Protein AF-A0A837P3G0-F1 (afdb_monomer)

pLDDT: mean 90.53, std 7.95, range [53.31, 96.88]

Nearest PDB structures (foldseek):
  1bnd-assembly1_A  TM=3.070E-01  e=8.993E+00  Homo sapiens
  1b8m-assembly1_A  TM=1.729E-01  e=7.423E+00  Homo sapiens

Foldseek 3Di:
DVVVVCVPDDPVRVVVVVVVVVVVVVVVVVVVVVVVVVVVVVVVVVVVVVVVVVVVQVVVCVVCDPPQWDDDPWKIKGWADFQQLDLVQKDKDFAPPDFQQNLQVVCVVVPNVQDPDNRDGNSSVVSNCSNVVQWDADPVFFIAGPVRDTRPRMGMDGHGTDMDMDTDDD

Solvent-access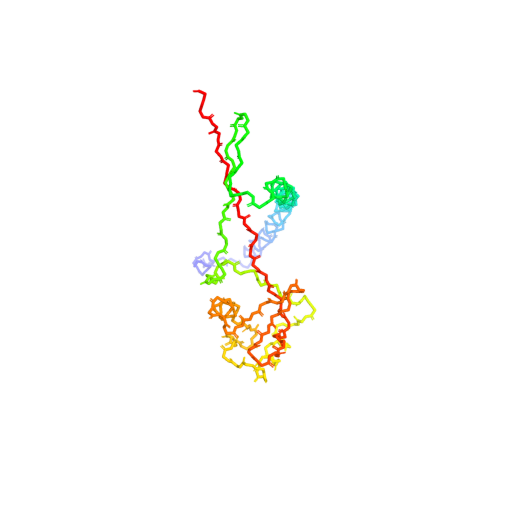ible surface area (backbone atoms only — not comparable to full-atom values): 9660 Å² total; per-residue (Å²): 115,72,75,70,78,52,69,86,64,50,72,67,59,51,50,54,50,51,52,48,53,52,52,50,54,52,51,51,56,58,61,48,49,59,59,50,53,52,52,52,50,50,54,51,51,50,52,55,50,51,54,52,51,55,51,54,54,47,52,52,48,62,73,46,58,92,46,56,63,50,75,57,95,58,35,38,38,33,52,44,83,69,59,66,71,36,36,88,41,49,46,74,46,68,47,86,85,56,49,50,54,60,50,34,59,51,30,64,75,72,48,52,87,44,52,69,45,91,55,33,65,31,64,69,55,55,28,44,31,41,20,71,61,59,23,48,59,46,97,90,23,48,25,26,41,87,84,71,48,68,50,81,65,40,33,31,45,73,52,77,62,53,73,47,76,42,75,56,83,132

Secondary structure (DSSP, 8-state):
-HHHHSTT--HHHHHHHHHHHHHHHHHHHHHHHHHHHHHHHHHHHHHHHHHHHHHHHHHHHHHHTT-SEEE-SSEEEEEPP--TTSGGGEEEEE-TTS-HHHHHHHHHHH-GGGEEETTEE-HHHHHHHHHHTSEEE-TTSEEEETTSPEEEEEEEEEPPPPEEEEEPP-

Organism: NCBI:txid1350466

Radius of gyration: 27.08 Å; Cα contacts (8 Å, |Δi|>4): 176; chains: 1; bounding box: 58×37×75 Å

Sequence (170 aa):
MIKEETAGMTLDEMEAKLEQATRDKKAFKKAMLKPQIEVDKYRKAIKTVDEQIDQLQELQRMAMGDQEQVDTEFFRFKMGTVNPNTSRNWNLERDKDATPKELTAVFERFDDTLIKTSRSVNETEIKNRLASGELYATPDGKIMDSNLKALPGYSGSLKKPKISVKAKED

Mean predicted aligned error: 8.98 Å

Structure (mmCIF, N/CA/C/O backbone):
data_AF-A0A837P3G0-F1
#
_entry.id   AF-A0A837P3G0-F1
#
loop_
_atom_site.group_PDB
_atom_site.id
_atom_site.type_symbol
_atom_site.label_atom_id
_atom_site.label_alt_id
_atom_site.label_comp_id
_atom_site.label_asym_id
_atom_site.label_entity_id
_atom_site.label_seq_id
_atom_site.pdbx_PDB_ins_code
_atom_site.Cartn_x
_atom_site.Cartn_y
_atom_site.Cartn_z
_atom_site.occupancy
_atom_site.B_iso_or_equiv
_atom_site.auth_seq_id
_atom_site.auth_comp_id
_atom_site.auth_asym_id
_atom_site.auth_atom_id
_atom_site.pdbx_PDB_model_num
ATOM 1 N N . MET A 1 1 ? -8.726 -9.312 41.288 1.00 53.31 1 MET A N 1
ATOM 2 C CA . MET A 1 1 ? -8.429 -7.916 41.670 1.00 53.31 1 MET A CA 1
ATOM 3 C C . MET A 1 1 ? -9.609 -7.204 42.324 1.00 53.31 1 MET A C 1
ATOM 5 O O . MET A 1 1 ? -9.477 -6.902 43.492 1.00 53.31 1 MET A O 1
ATOM 9 N N . ILE A 1 2 ? -10.775 -7.005 41.690 1.00 55.91 2 ILE A N 1
ATOM 10 C CA . ILE A 1 2 ? -11.868 -6.222 42.330 1.00 55.91 2 ILE A CA 1
ATOM 11 C C . ILE A 1 2 ? -12.437 -6.883 43.605 1.00 55.91 2 ILE A C 1
ATOM 13 O O . ILE A 1 2 ? -12.741 -6.190 44.563 1.00 55.91 2 ILE A O 1
ATOM 17 N N . LYS A 1 3 ? -12.558 -8.218 43.645 1.00 54.62 3 LYS A N 1
ATOM 18 C CA . LYS A 1 3 ? -13.184 -8.934 44.777 1.00 54.62 3 LYS A CA 1
ATOM 19 C C . LYS A 1 3 ? -12.384 -8.913 46.088 1.00 54.62 3 LYS A C 1
ATOM 21 O O . LYS A 1 3 ? -12.978 -9.144 47.132 1.00 54.62 3 LYS A O 1
ATOM 26 N N . GLU A 1 4 ? -11.076 -8.675 46.037 1.00 56.16 4 GLU A N 1
ATOM 27 C CA . GLU A 1 4 ? -10.218 -8.681 47.234 1.00 56.16 4 GLU A CA 1
ATOM 28 C C . GLU A 1 4 ? -10.088 -7.283 47.850 1.00 56.16 4 GLU A C 1
ATOM 30 O O . GLU A 1 4 ? -10.036 -7.162 49.066 1.00 56.16 4 GLU A O 1
ATOM 35 N N . GLU A 1 5 ? -10.126 -6.221 47.036 1.00 58.38 5 GLU A N 1
ATOM 36 C CA . GLU A 1 5 ? -10.058 -4.835 47.521 1.00 58.38 5 GLU A CA 1
ATOM 37 C C . GLU A 1 5 ? -11.387 -4.300 48.066 1.00 58.38 5 GLU A C 1
ATOM 39 O O . GLU A 1 5 ? -11.378 -3.273 48.741 1.00 58.38 5 GLU A O 1
ATOM 44 N N . THR A 1 6 ? -12.524 -4.945 47.772 1.00 58.94 6 THR A N 1
ATOM 45 C CA . THR A 1 6 ? -13.859 -4.484 48.198 1.00 58.94 6 THR A CA 1
ATOM 46 C C . THR A 1 6 ? -14.472 -5.258 49.358 1.00 58.94 6 THR A C 1
ATOM 48 O O . THR A 1 6 ? -15.557 -4.900 49.824 1.00 58.94 6 THR A O 1
ATOM 51 N N . ALA A 1 7 ? -13.784 -6.284 49.858 1.00 64.50 7 ALA A N 1
ATOM 52 C CA . ALA A 1 7 ? -14.234 -7.042 51.014 1.00 64.50 7 ALA A CA 1
ATOM 53 C C . ALA A 1 7 ? -14.221 -6.150 52.270 1.00 64.50 7 ALA A C 1
ATOM 55 O O . ALA A 1 7 ? -13.163 -5.747 52.743 1.00 64.50 7 ALA A O 1
ATOM 56 N N . GLY A 1 8 ? -15.406 -5.834 52.800 1.00 78.88 8 GLY A N 1
ATOM 57 C CA . GLY A 1 8 ? -15.573 -5.039 54.023 1.00 78.88 8 GLY A CA 1
ATOM 58 C C . GLY A 1 8 ? -15.822 -3.538 53.831 1.00 78.88 8 GLY A C 1
ATOM 59 O O . GLY A 1 8 ? -15.980 -2.852 54.833 1.00 78.88 8 GLY A O 1
ATOM 60 N N . MET A 1 9 ? -15.902 -3.025 52.595 1.00 83.81 9 MET A N 1
ATOM 61 C CA . MET A 1 9 ? -16.308 -1.628 52.361 1.00 83.81 9 MET A CA 1
ATOM 62 C C . MET A 1 9 ? -17.812 -1.423 52.571 1.00 83.81 9 MET A C 1
ATOM 64 O O . MET A 1 9 ? -18.633 -2.274 52.223 1.00 83.81 9 MET A O 1
ATOM 68 N N . THR A 1 10 ? -18.168 -0.258 53.096 1.00 90.50 10 THR A N 1
ATOM 69 C CA . THR A 1 10 ? -19.546 0.237 53.177 1.00 90.50 10 THR A CA 1
ATOM 70 C C . THR A 1 10 ? -20.023 0.774 51.825 1.00 90.50 10 THR A C 1
ATOM 72 O O . THR A 1 10 ? -19.222 1.081 50.940 1.00 90.50 10 THR A O 1
ATOM 75 N N . LEU A 1 11 ? -21.343 0.907 51.653 1.00 87.69 11 LEU A N 1
ATOM 76 C CA . LEU A 1 11 ? -21.926 1.475 50.431 1.00 87.69 11 LEU A CA 1
ATOM 77 C C . LEU A 1 11 ? -21.441 2.911 50.174 1.00 87.69 11 LEU A C 1
ATOM 79 O O . LEU A 1 11 ? -21.132 3.245 49.034 1.00 87.69 11 LEU A O 1
ATOM 83 N N . ASP A 1 12 ? -21.288 3.719 51.224 1.00 90.19 12 ASP A N 1
ATOM 84 C CA . ASP A 1 12 ? -20.810 5.101 51.108 1.00 90.19 12 ASP A CA 1
ATOM 85 C C . ASP A 1 12 ? -19.346 5.167 50.639 1.00 90.19 12 ASP A C 1
ATOM 87 O O . ASP A 1 12 ? -18.990 5.990 49.794 1.00 90.19 12 ASP A O 1
ATOM 91 N N . GLU A 1 13 ? -18.486 4.263 51.122 1.00 90.31 13 GLU A N 1
ATOM 92 C CA . GLU A 1 13 ? -17.092 4.163 50.664 1.00 90.31 13 GLU A CA 1
ATOM 93 C C . GLU A 1 13 ? -16.995 3.697 49.207 1.00 90.31 13 GLU A C 1
ATOM 95 O O . GLU A 1 13 ? -16.127 4.159 48.457 1.00 90.31 13 GLU A O 1
ATOM 100 N N . MET A 1 14 ? -17.893 2.799 48.785 1.00 89.69 14 MET A N 1
ATOM 101 C CA . MET A 1 14 ? -17.984 2.379 47.387 1.00 89.69 14 MET A CA 1
ATOM 102 C C . MET A 1 14 ? -18.427 3.536 46.485 1.00 89.69 14 MET A C 1
ATOM 104 O O . MET A 1 14 ? -17.818 3.737 45.432 1.00 89.69 14 MET A O 1
ATOM 108 N N . GLU A 1 15 ? -19.422 4.322 46.902 1.00 90.81 15 GLU A N 1
ATOM 109 C CA . GLU A 1 15 ? -19.907 5.479 46.141 1.00 90.81 15 GLU A CA 1
ATOM 110 C C . GLU A 1 15 ? -18.834 6.573 46.039 1.00 90.81 15 GLU A C 1
ATOM 112 O O . GLU A 1 15 ? -18.564 7.084 44.952 1.00 90.81 15 GLU A O 1
ATOM 117 N N . ALA A 1 16 ? -18.113 6.861 47.128 1.00 93.19 16 ALA A N 1
ATOM 118 C CA . ALA A 1 16 ? -17.006 7.817 47.112 1.00 93.19 16 ALA A CA 1
ATOM 119 C C . ALA A 1 16 ? -15.881 7.393 46.147 1.00 93.19 16 ALA A C 1
ATOM 121 O O . ALA A 1 16 ? -15.356 8.213 45.384 1.00 93.19 16 ALA A O 1
ATOM 122 N N . LYS A 1 17 ? -15.527 6.098 46.128 1.00 92.19 17 LYS A N 1
ATOM 123 C CA . LYS A 1 17 ? -14.558 5.555 45.161 1.00 92.19 17 LYS A CA 1
ATOM 124 C C . LYS A 1 17 ? -15.080 5.620 43.726 1.00 92.19 17 LYS A C 1
ATOM 126 O O . LYS A 1 17 ? -14.300 5.924 42.821 1.00 92.19 17 LYS A O 1
ATOM 131 N N . LEU A 1 18 ? -16.369 5.363 43.503 1.00 92.12 18 LEU A N 1
ATOM 132 C CA . LEU A 1 18 ? -16.995 5.454 42.184 1.00 92.12 18 LEU A CA 1
ATOM 133 C C . LEU A 1 18 ? -16.987 6.894 41.655 1.00 92.12 18 LEU A C 1
ATOM 135 O O . LEU A 1 18 ? -16.627 7.118 40.492 1.00 92.12 18 LEU A O 1
ATOM 139 N N . GLU A 1 19 ? -17.324 7.873 42.496 1.00 95.12 19 GLU A N 1
ATOM 140 C CA . GLU A 1 19 ? -17.244 9.290 42.145 1.00 95.12 19 GLU A CA 1
ATOM 141 C C . GLU A 1 19 ? -15.817 9.694 41.776 1.00 95.12 19 GLU A C 1
ATOM 143 O O . GLU A 1 19 ? -15.600 10.316 40.730 1.00 95.12 19 GLU A O 1
ATOM 148 N N . GLN A 1 20 ? -14.835 9.315 42.599 1.00 94.56 20 GLN A N 1
ATOM 149 C CA . GLN A 1 20 ? -13.435 9.647 42.356 1.00 94.56 20 GLN A CA 1
ATOM 150 C C . GLN A 1 20 ? -12.935 9.016 41.050 1.00 94.56 20 GLN A C 1
ATOM 152 O O . GLN A 1 20 ? -12.429 9.725 40.180 1.00 94.56 20 GLN A O 1
ATOM 157 N N . ALA A 1 21 ? -13.190 7.721 40.839 1.00 94.19 21 ALA A N 1
ATOM 158 C CA . ALA A 1 21 ? -12.835 7.034 39.599 1.00 94.19 21 ALA A CA 1
ATOM 159 C C . ALA A 1 21 ? -13.512 7.667 38.368 1.00 94.19 21 ALA A C 1
ATOM 161 O O . ALA A 1 21 ? -12.916 7.757 37.290 1.00 94.19 21 ALA A O 1
ATOM 162 N N . THR A 1 22 ? -14.748 8.153 38.513 1.00 95.12 22 THR A N 1
ATOM 163 C CA . THR A 1 22 ? -15.474 8.851 37.442 1.00 95.12 22 THR A CA 1
ATOM 164 C C . THR A 1 22 ? -14.850 10.212 37.125 1.00 95.12 22 THR A C 1
ATOM 166 O O . THR A 1 22 ? -14.695 10.560 35.946 1.00 95.12 22 THR A O 1
ATOM 169 N N . ARG A 1 23 ? -14.442 10.974 38.148 1.00 95.94 23 ARG A N 1
ATOM 170 C CA . ARG A 1 23 ? -13.725 12.250 37.986 1.00 95.94 23 ARG A CA 1
ATOM 171 C C . ARG A 1 23 ? -12.369 12.036 37.320 1.00 95.94 23 ARG A C 1
ATOM 173 O O . ARG A 1 23 ? -12.079 12.709 36.328 1.00 95.94 23 ARG A O 1
ATOM 180 N N . ASP A 1 24 ? -11.605 11.049 37.775 1.00 95.62 24 ASP A N 1
ATOM 181 C CA . ASP A 1 24 ? -10.290 10.712 37.223 1.00 95.62 24 ASP A CA 1
ATOM 182 C C . ASP A 1 24 ? -10.400 10.268 35.764 1.00 95.62 24 ASP A C 1
ATOM 184 O O . AS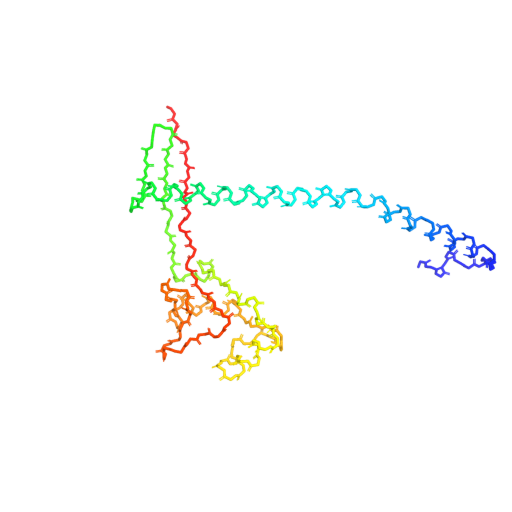P A 1 24 ? -9.700 10.787 34.893 1.00 95.62 24 ASP A O 1
ATOM 188 N N . LYS A 1 25 ? -11.378 9.414 35.434 1.00 96.12 25 LYS A N 1
ATOM 189 C CA . LYS A 1 25 ? -11.678 9.029 34.045 1.00 96.12 25 LYS A CA 1
ATOM 190 C C . LYS A 1 25 ? -11.947 10.244 33.153 1.00 96.12 25 LYS A C 1
ATOM 192 O O . LYS A 1 25 ? -11.493 10.279 32.005 1.00 96.12 25 LYS A O 1
ATOM 197 N N . LYS A 1 26 ? -12.686 11.245 33.642 1.00 95.62 26 LYS A N 1
ATOM 198 C CA . LYS A 1 26 ? -12.964 12.483 32.893 1.00 95.62 26 LYS A CA 1
ATOM 199 C C . LYS A 1 26 ? -11.701 13.332 32.723 1.00 95.62 26 LYS A C 1
ATOM 201 O O . LYS A 1 26 ? -11.473 13.857 31.630 1.00 95.62 26 LYS A O 1
ATOM 206 N N . ALA A 1 27 ? -10.877 13.437 33.764 1.00 95.69 27 ALA A N 1
ATOM 207 C CA . ALA A 1 27 ? -9.605 14.150 33.723 1.00 95.69 27 ALA A CA 1
ATOM 208 C C . ALA A 1 27 ? -8.634 13.510 32.718 1.00 95.69 27 ALA A C 1
ATOM 210 O O . ALA A 1 27 ? -8.119 14.213 31.847 1.00 95.69 27 ALA A O 1
ATOM 211 N N . PHE A 1 28 ? -8.475 12.183 32.746 1.00 94.56 28 PHE A N 1
ATOM 212 C CA . PHE A 1 28 ? -7.632 11.453 31.797 1.00 94.56 28 PHE A CA 1
ATOM 213 C C . PHE A 1 28 ? -8.111 11.611 30.353 1.00 94.56 28 PHE A C 1
ATOM 215 O O . PHE A 1 28 ? -7.307 11.935 29.481 1.00 94.56 28 PHE A O 1
ATOM 222 N N . LYS A 1 29 ? -9.421 11.495 30.089 1.00 93.44 29 LYS A N 1
ATOM 223 C CA . LYS A 1 29 ? -9.972 11.755 28.745 1.00 93.44 29 LYS A CA 1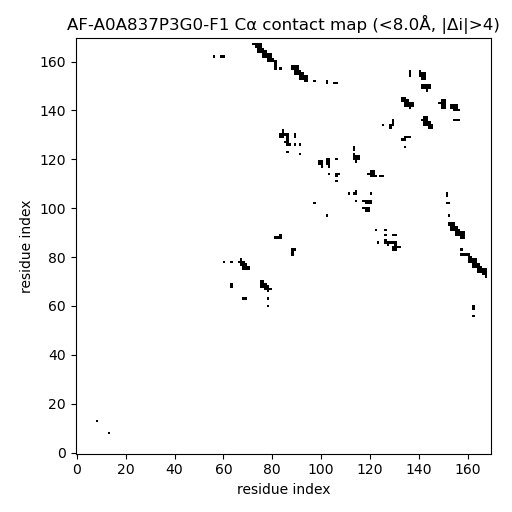
ATOM 224 C C . LYS A 1 29 ? -9.618 13.151 28.236 1.00 93.44 29 LYS A C 1
ATOM 226 O O . LYS A 1 29 ? -9.233 13.298 27.081 1.00 93.44 29 LYS A O 1
ATOM 231 N N . LYS A 1 30 ? -9.726 14.175 29.089 1.00 94.00 30 LYS A N 1
ATOM 232 C CA . LYS A 1 30 ? -9.375 15.553 28.720 1.00 94.00 30 LYS A CA 1
ATOM 233 C C . LYS A 1 30 ? -7.871 15.711 28.491 1.00 94.00 30 LYS A C 1
ATOM 235 O O . LYS A 1 30 ? -7.476 16.386 27.544 1.00 94.00 30 LYS A O 1
ATOM 240 N N . ALA A 1 31 ? -7.047 15.080 29.326 1.00 93.62 31 ALA A N 1
ATOM 241 C CA . ALA A 1 31 ? -5.596 15.099 29.188 1.00 93.62 31 ALA A CA 1
ATOM 242 C C . ALA A 1 31 ? -5.136 14.452 27.873 1.00 93.62 31 ALA A C 1
ATOM 244 O O . ALA A 1 31 ? -4.228 14.979 27.239 1.00 93.62 31 ALA A O 1
ATOM 245 N N . MET A 1 32 ? -5.803 13.385 27.416 1.00 94.00 32 MET A N 1
ATOM 246 C CA . MET A 1 32 ? -5.490 12.699 26.153 1.00 94.00 32 MET A CA 1
ATOM 247 C C . MET A 1 32 ? -5.807 13.514 24.891 1.00 94.00 32 MET A C 1
ATOM 249 O O . MET A 1 32 ? -5.205 13.260 23.850 1.00 94.00 32 MET A O 1
ATOM 253 N N . LEU A 1 33 ? -6.703 14.506 24.957 1.00 92.62 33 LEU A N 1
ATOM 254 C CA . LEU A 1 33 ? -7.086 15.291 23.775 1.00 92.62 33 LEU A CA 1
ATOM 255 C C . LEU A 1 33 ? -5.903 16.052 23.167 1.00 92.62 33 LEU A C 1
ATOM 257 O O . LEU A 1 33 ? -5.746 16.062 21.951 1.00 92.62 33 LEU A O 1
ATOM 261 N N . LYS A 1 34 ? -5.056 16.675 23.998 1.00 90.06 34 LYS A N 1
ATOM 262 C CA . LYS A 1 34 ? -3.903 17.449 23.508 1.00 90.06 34 LYS A CA 1
ATOM 263 C C . LYS A 1 34 ? -2.863 16.560 22.800 1.00 90.06 34 LYS A C 1
ATOM 265 O O . LYS A 1 34 ? -2.549 16.861 21.651 1.00 90.06 34 LYS A O 1
ATOM 270 N N . PRO A 1 35 ? -2.374 15.456 23.403 1.00 93.19 35 PRO A N 1
ATOM 271 C CA . PRO A 1 35 ? -1.509 14.502 22.711 1.00 93.19 35 PRO A CA 1
ATOM 272 C C . PRO A 1 35 ? -2.129 13.941 21.431 1.00 93.19 35 PRO A C 1
ATOM 274 O O . PRO A 1 35 ? -1.427 13.805 20.437 1.00 93.19 35 PRO A O 1
ATOM 277 N N . GLN A 1 36 ? -3.435 13.652 21.424 1.00 93.94 36 GLN A N 1
ATOM 278 C CA . GLN A 1 36 ? -4.112 13.131 20.236 1.00 93.94 36 GLN A CA 1
ATOM 279 C C . GLN A 1 36 ? -4.058 14.126 19.068 1.00 93.94 36 GLN A C 1
ATOM 281 O O . GLN A 1 36 ? -3.715 13.742 17.953 1.00 93.94 36 GLN A O 1
ATOM 286 N N . ILE A 1 37 ? -4.319 15.409 19.336 1.00 94.38 37 ILE A N 1
ATOM 287 C CA . ILE A 1 37 ? -4.222 16.477 18.331 1.00 94.38 37 ILE A CA 1
ATOM 288 C C . ILE A 1 37 ? -2.792 16.598 17.789 1.00 94.38 37 ILE A C 1
ATOM 290 O O . ILE A 1 37 ? -2.610 16.723 16.578 1.00 94.38 37 ILE A O 1
ATOM 294 N N . GLU A 1 38 ? -1.776 16.528 18.653 1.00 94.56 38 GLU A N 1
ATOM 295 C CA . GLU A 1 38 ? -0.372 16.575 18.221 1.00 94.56 38 GLU A CA 1
ATOM 296 C C . GLU A 1 38 ? 0.005 15.359 17.365 1.00 94.56 38 GLU A C 1
ATOM 298 O O . GLU A 1 38 ? 0.608 15.513 16.304 1.00 94.56 38 GLU A O 1
ATOM 303 N N . VAL A 1 39 ? -0.414 14.152 17.755 1.00 95.31 39 VAL A N 1
ATOM 304 C CA . VAL A 1 39 ? -0.221 12.941 16.941 1.00 95.31 39 VAL A CA 1
ATOM 305 C C . VAL A 1 39 ? -0.867 13.106 15.567 1.00 95.31 39 VAL A C 1
ATOM 307 O O . VAL A 1 39 ? -0.246 12.795 14.550 1.00 95.31 39 VAL A O 1
ATOM 310 N N . ASP A 1 40 ? -2.088 13.634 15.508 1.00 95.31 40 ASP A N 1
ATOM 311 C CA . ASP A 1 40 ? -2.793 13.838 14.245 1.00 95.31 40 ASP A CA 1
ATOM 312 C C . ASP A 1 40 ? -2.144 14.931 13.380 1.00 95.31 40 ASP A C 1
ATOM 314 O O . ASP A 1 40 ? -2.131 14.821 12.151 1.00 95.31 40 ASP A O 1
ATOM 318 N N . LYS A 1 41 ? -1.524 15.946 13.992 1.00 96.69 41 LYS A N 1
ATOM 319 C CA . LYS A 1 41 ? -0.697 16.938 13.292 1.00 96.69 41 LYS A CA 1
ATOM 320 C C . LYS A 1 41 ? 0.542 16.295 12.662 1.00 96.69 41 LYS A C 1
ATOM 322 O O . LYS A 1 41 ? 0.785 16.512 11.475 1.00 96.69 41 LYS A O 1
ATOM 327 N N . TYR A 1 42 ? 1.290 15.476 13.403 1.00 96.56 42 TYR A N 1
ATOM 328 C CA . TYR A 1 42 ? 2.460 14.778 12.855 1.00 96.56 42 TYR A CA 1
ATOM 329 C C . TYR A 1 42 ? 2.081 13.785 11.758 1.00 96.56 42 TYR A C 1
ATOM 331 O O . TYR A 1 42 ? 2.760 13.725 10.740 1.00 96.56 42 TYR A O 1
ATOM 339 N N . ARG A 1 43 ? 0.959 13.069 11.900 1.00 95.12 43 ARG A N 1
ATOM 340 C CA . ARG A 1 43 ? 0.436 12.187 10.842 1.00 95.12 43 ARG A CA 1
ATOM 341 C C . ARG A 1 43 ? 0.175 12.940 9.540 1.00 95.12 43 ARG A C 1
ATOM 343 O O . ARG A 1 43 ? 0.519 12.443 8.472 1.00 95.12 43 ARG A O 1
ATOM 350 N N . LYS A 1 44 ? -0.408 14.141 9.620 1.00 95.75 44 LYS A N 1
ATOM 351 C CA . LYS A 1 44 ? -0.616 14.998 8.442 1.00 95.75 44 LYS A CA 1
ATOM 352 C C . LYS A 1 44 ? 0.708 15.455 7.834 1.00 95.75 44 LYS A C 1
ATOM 354 O O . LYS A 1 44 ? 0.857 15.372 6.623 1.00 95.75 44 LYS A O 1
ATOM 359 N N . ALA A 1 45 ? 1.659 15.890 8.661 1.00 95.75 45 ALA A N 1
ATOM 360 C CA . ALA A 1 45 ? 2.974 16.316 8.189 1.00 95.75 45 ALA A CA 1
ATOM 361 C C . ALA A 1 45 ? 3.742 15.176 7.499 1.00 95.75 45 ALA A C 1
ATOM 363 O O . ALA A 1 45 ? 4.281 15.390 6.420 1.00 95.75 45 ALA A O 1
ATOM 364 N N . ILE A 1 46 ? 3.728 13.966 8.074 1.00 94.94 46 ILE A N 1
ATOM 365 C CA . ILE A 1 46 ? 4.309 12.761 7.461 1.00 94.94 46 ILE A CA 1
ATOM 366 C C . ILE A 1 46 ? 3.691 12.530 6.086 1.00 94.94 46 ILE A C 1
ATOM 368 O O . ILE A 1 46 ? 4.423 12.442 5.112 1.00 94.94 46 ILE A O 1
ATOM 372 N N . LYS A 1 47 ? 2.356 12.543 5.987 1.00 94.06 47 LYS A N 1
ATOM 373 C CA . LYS A 1 47 ? 1.672 12.358 4.704 1.00 94.06 47 LYS A CA 1
ATOM 374 C C . LYS A 1 47 ? 2.105 13.391 3.655 1.00 94.06 47 LYS A C 1
ATOM 376 O O . LYS A 1 47 ? 2.345 13.029 2.511 1.00 94.06 47 LYS A O 1
ATOM 381 N N . THR A 1 48 ? 2.223 14.665 4.033 1.00 95.62 48 THR A N 1
ATOM 382 C CA . THR A 1 48 ? 2.699 15.713 3.116 1.00 95.62 48 THR A CA 1
ATOM 383 C C . THR A 1 48 ? 4.140 15.471 2.666 1.00 95.62 48 THR A C 1
ATOM 385 O O . THR A 1 48 ? 4.451 15.670 1.496 1.00 95.62 48 THR A O 1
ATOM 388 N N . VAL A 1 49 ? 5.021 15.035 3.569 1.00 96.31 49 VAL A N 1
ATOM 389 C CA . VAL A 1 49 ? 6.413 14.712 3.226 1.00 96.31 49 VAL A CA 1
ATOM 390 C C . VAL A 1 49 ? 6.489 13.468 2.338 1.00 96.31 49 VAL A C 1
ATOM 392 O O . VAL A 1 49 ? 7.248 13.473 1.375 1.00 96.31 49 VAL A O 1
ATOM 395 N N . ASP A 1 50 ? 5.678 12.443 2.597 1.00 93.56 50 ASP A N 1
ATOM 396 C CA . ASP A 1 50 ? 5.591 11.245 1.755 1.00 93.56 50 ASP A CA 1
ATOM 397 C C . ASP A 1 50 ? 5.168 11.611 0.321 1.00 93.56 50 ASP A C 1
ATOM 399 O O . ASP A 1 50 ? 5.820 11.206 -0.639 1.00 93.56 50 ASP A O 1
ATOM 403 N N . GLU A 1 51 ? 4.147 12.464 0.168 1.00 93.25 51 GLU A N 1
ATOM 404 C CA . GLU A 1 51 ? 3.703 12.971 -1.140 1.00 93.25 51 GLU A CA 1
ATOM 405 C C . GLU A 1 51 ? 4.823 13.742 -1.868 1.00 93.25 51 GLU A C 1
ATOM 407 O O . GLU A 1 51 ? 5.005 13.583 -3.078 1.00 93.25 51 GLU A O 1
ATOM 412 N N . GLN A 1 52 ? 5.614 14.544 -1.147 1.00 95.19 52 GLN A N 1
ATOM 413 C CA . GLN A 1 52 ? 6.770 15.248 -1.716 1.00 95.19 52 GLN A CA 1
ATOM 414 C C . GLN A 1 52 ? 7.886 14.287 -2.145 1.00 95.19 52 GLN A C 1
ATOM 416 O O . GLN A 1 52 ? 8.470 14.462 -3.216 1.00 95.19 52 GLN A O 1
ATOM 421 N N . ILE A 1 53 ? 8.183 13.265 -1.337 1.00 92.31 53 ILE A N 1
ATOM 422 C CA . ILE A 1 53 ? 9.172 12.233 -1.670 1.00 92.31 53 ILE A CA 1
ATOM 423 C C . ILE A 1 53 ? 8.755 11.502 -2.948 1.00 92.31 53 ILE A C 1
ATOM 425 O O . ILE A 1 53 ? 9.577 11.347 -3.854 1.00 92.31 53 ILE A O 1
ATOM 429 N N . ASP A 1 54 ? 7.489 11.103 -3.054 1.00 90.00 54 ASP A N 1
ATOM 430 C CA . ASP A 1 54 ? 6.965 10.399 -4.225 1.00 90.00 54 ASP A CA 1
ATOM 431 C C . ASP A 1 54 ? 7.065 11.255 -5.498 1.00 90.00 54 ASP A C 1
ATOM 433 O O . ASP A 1 54 ? 7.487 10.756 -6.549 1.00 90.00 54 ASP A O 1
ATOM 437 N N . GLN A 1 55 ? 6.749 12.552 -5.404 1.00 93.00 55 GLN A N 1
ATOM 438 C CA . GLN A 1 55 ? 6.899 13.507 -6.508 1.00 93.00 55 GLN A CA 1
ATOM 439 C C . GLN A 1 55 ? 8.360 13.659 -6.946 1.00 93.00 55 GLN A C 1
ATOM 441 O O . GLN A 1 55 ? 8.658 13.590 -8.140 1.00 93.00 55 GLN A O 1
ATOM 446 N N . LEU A 1 56 ? 9.288 13.829 -6.001 1.00 93.38 56 LEU A N 1
ATOM 447 C CA . LEU A 1 56 ? 10.712 13.974 -6.311 1.00 93.38 56 LEU A CA 1
ATOM 448 C C . LEU A 1 56 ? 11.294 12.701 -6.932 1.00 93.38 56 LEU A C 1
ATOM 450 O O . LEU A 1 56 ? 12.048 12.782 -7.899 1.00 93.38 56 LEU A O 1
ATOM 454 N N . GLN A 1 57 ? 10.917 11.523 -6.432 1.00 90.75 57 GLN A N 1
ATOM 455 C CA . GLN A 1 57 ? 11.329 10.253 -7.029 1.00 90.75 57 GLN A CA 1
ATOM 456 C C . GLN A 1 57 ? 10.772 10.072 -8.443 1.00 90.75 57 GLN A C 1
ATOM 458 O O . GLN A 1 57 ? 11.431 9.472 -9.290 1.00 90.75 57 GLN A O 1
ATOM 463 N N . GLU A 1 58 ? 9.570 10.581 -8.720 1.00 91.00 58 GLU A N 1
ATOM 464 C CA . GLU A 1 58 ? 9.026 10.568 -10.075 1.00 91.00 58 GLU A CA 1
ATOM 465 C C . GLU A 1 58 ? 9.828 11.467 -11.015 1.00 91.00 58 GLU A C 1
ATOM 467 O O . GLU A 1 58 ? 10.181 11.035 -12.110 1.00 91.00 58 GLU A O 1
ATOM 472 N N . LEU A 1 59 ? 10.178 12.678 -10.579 1.00 93.12 59 LEU A N 1
ATOM 473 C CA . LEU A 1 59 ? 11.033 13.574 -11.358 1.00 93.12 59 LEU A CA 1
ATOM 474 C C . LEU A 1 59 ? 12.414 12.959 -11.612 1.00 93.12 59 LEU A C 1
ATOM 476 O O . LEU A 1 59 ? 12.919 13.047 -12.727 1.00 93.12 59 LEU A O 1
ATOM 480 N N . GLN A 1 60 ? 12.998 12.280 -10.620 1.00 92.38 60 GLN A N 1
ATOM 481 C CA . GLN A 1 60 ? 14.244 11.532 -10.802 1.00 92.38 60 GLN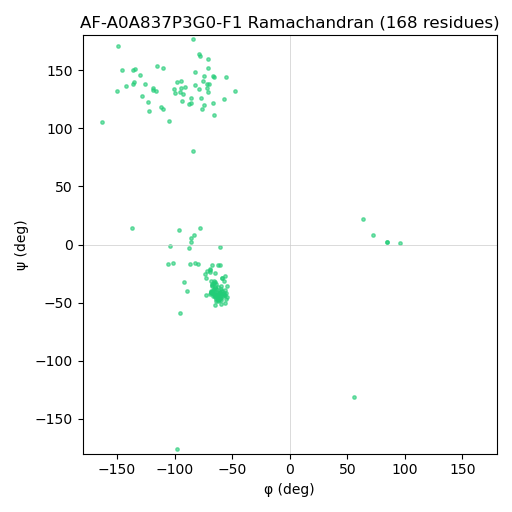 A CA 1
ATOM 482 C C . GLN A 1 60 ? 14.089 10.425 -11.855 1.00 92.38 60 GLN A C 1
ATOM 48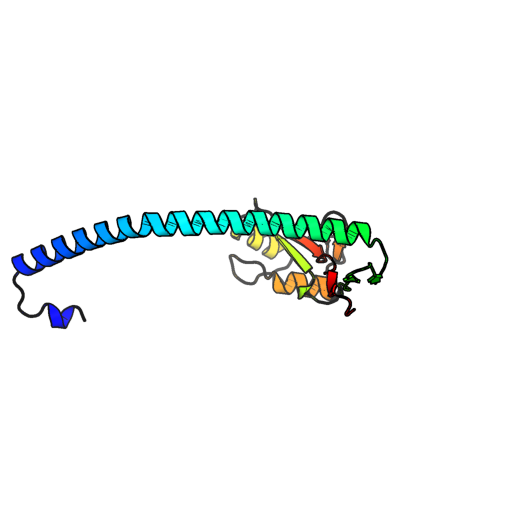4 O O . GLN A 1 60 ? 14.950 10.298 -12.721 1.00 92.38 60 GLN A O 1
ATOM 489 N N . ARG A 1 61 ? 12.987 9.658 -11.834 1.00 91.62 61 ARG A N 1
ATOM 490 C CA . ARG A 1 61 ? 12.710 8.632 -12.858 1.00 91.62 61 ARG A CA 1
ATOM 491 C C . ARG A 1 61 ? 12.591 9.243 -14.249 1.00 91.62 61 ARG A C 1
ATOM 493 O O . ARG A 1 61 ? 13.233 8.756 -15.171 1.00 91.62 61 ARG A O 1
ATOM 500 N N . MET A 1 62 ? 11.819 10.321 -14.385 1.00 90.81 62 MET A N 1
ATOM 501 C CA . MET A 1 62 ? 11.665 11.026 -15.659 1.00 90.81 62 MET A CA 1
ATOM 502 C C . MET A 1 62 ? 13.002 11.565 -16.180 1.00 90.81 62 MET A C 1
ATOM 504 O O . MET A 1 62 ? 13.280 11.443 -17.368 1.00 90.81 62 MET A O 1
ATOM 508 N N . ALA A 1 63 ? 13.843 12.120 -15.302 1.00 92.00 63 ALA A N 1
ATOM 509 C CA . ALA A 1 63 ? 15.155 12.645 -15.671 1.00 92.00 63 ALA A CA 1
ATOM 510 C C . ALA A 1 63 ? 16.143 11.547 -16.099 1.00 92.00 63 ALA A C 1
ATOM 512 O O . ALA A 1 63 ? 16.961 11.782 -16.984 1.00 92.00 63 ALA A O 1
ATOM 513 N N . MET A 1 64 ? 16.071 10.356 -15.492 1.00 92.69 64 MET A N 1
ATOM 514 C CA . MET A 1 64 ? 16.878 9.200 -15.903 1.00 92.69 64 MET A CA 1
ATOM 515 C C . MET A 1 64 ? 16.397 8.577 -17.225 1.00 92.69 64 MET A C 1
ATOM 517 O O . MET A 1 64 ? 17.191 7.951 -17.925 1.00 92.69 64 MET A O 1
ATOM 521 N N . GLY A 1 65 ? 15.116 8.734 -17.579 1.00 89.19 65 GLY A N 1
ATOM 522 C CA . GLY A 1 65 ? 14.525 8.105 -18.761 1.00 89.19 65 GLY A CA 1
ATOM 523 C C . GLY A 1 65 ? 14.706 6.583 -18.739 1.00 89.19 65 GLY A C 1
ATOM 524 O O . GLY A 1 65 ? 14.474 5.938 -17.717 1.00 89.19 65 GLY A O 1
ATOM 525 N N . ASP A 1 66 ? 15.177 6.025 -19.855 1.00 87.12 66 ASP A N 1
ATOM 526 C CA . ASP A 1 66 ? 15.433 4.585 -20.005 1.00 87.12 66 ASP A CA 1
ATOM 527 C C . ASP A 1 66 ? 16.829 4.152 -19.507 1.00 87.12 66 ASP A C 1
ATOM 529 O O . ASP A 1 66 ? 17.232 3.000 -19.681 1.00 87.12 66 ASP A O 1
ATOM 533 N N . GLN A 1 67 ? 17.608 5.059 -18.906 1.00 89.81 67 GLN A N 1
ATOM 534 C CA . GLN A 1 67 ? 18.967 4.751 -18.459 1.00 89.81 67 GLN A CA 1
ATOM 535 C C . GLN A 1 67 ? 18.953 3.932 -17.160 1.00 89.81 67 GLN A C 1
ATOM 537 O O . GLN A 1 67 ? 18.400 4.351 -16.142 1.00 89.81 67 GLN A O 1
ATOM 542 N N . GLU A 1 68 ? 19.637 2.780 -17.153 1.00 89.88 68 GLU A N 1
ATOM 543 C CA . GLU A 1 68 ? 19.790 1.967 -15.933 1.00 89.88 68 GLU A CA 1
ATOM 544 C C . GLU A 1 68 ? 20.606 2.709 -14.861 1.00 89.88 68 GLU A C 1
ATOM 546 O O . GLU A 1 68 ? 20.368 2.550 -13.662 1.00 89.88 68 GLU A O 1
ATOM 551 N N . GLN A 1 69 ? 21.562 3.543 -15.276 1.00 94.06 69 GLN A N 1
ATOM 552 C CA . GLN A 1 69 ? 22.433 4.292 -14.379 1.00 94.06 69 GLN A CA 1
ATOM 553 C C . GLN A 1 69 ? 22.708 5.696 -14.916 1.00 94.06 69 GLN A C 1
ATOM 555 O O . GLN A 1 69 ? 23.030 5.863 -16.090 1.00 94.06 69 GLN A O 1
ATOM 560 N N . VAL A 1 70 ? 22.642 6.684 -14.022 1.00 94.00 70 VAL A N 1
ATOM 561 C CA . VAL A 1 70 ? 23.023 8.077 -14.281 1.00 94.00 70 VAL A CA 1
ATOM 562 C C . VAL A 1 70 ? 23.996 8.523 -13.203 1.00 94.00 70 VAL A C 1
ATOM 564 O O . VAL A 1 70 ? 23.737 8.383 -12.011 1.00 94.00 70 VAL A O 1
ATOM 567 N N . ASP A 1 71 ? 25.128 9.061 -13.627 1.00 93.62 71 ASP A N 1
ATOM 568 C CA . ASP A 1 71 ? 26.198 9.529 -12.760 1.00 93.62 71 ASP A CA 1
ATOM 569 C C . ASP A 1 71 ? 26.275 11.062 -12.867 1.00 93.62 71 ASP A C 1
ATOM 571 O O . ASP A 1 71 ? 26.537 11.595 -13.940 1.00 93.62 71 ASP A O 1
ATOM 575 N N . THR A 1 72 ? 26.049 11.775 -11.763 1.00 92.19 72 THR A N 1
ATOM 576 C CA . THR A 1 72 ? 26.243 13.233 -11.658 1.00 92.19 72 THR A CA 1
ATOM 577 C C . THR A 1 72 ? 27.597 13.548 -11.029 1.00 92.19 72 THR A C 1
ATOM 579 O O . THR A 1 72 ? 28.376 12.639 -10.751 1.00 92.19 72 THR A O 1
ATOM 582 N N . GLU A 1 73 ? 27.904 14.821 -10.792 1.00 92.81 73 GLU A N 1
ATOM 583 C CA . GLU A 1 73 ? 29.121 15.225 -10.078 1.00 92.81 73 GLU A CA 1
ATOM 584 C C . GLU A 1 73 ? 29.231 14.547 -8.701 1.00 92.81 73 GLU A C 1
ATOM 586 O O . GLU A 1 73 ? 30.244 13.924 -8.404 1.00 92.81 73 GLU A O 1
ATOM 591 N N . PHE A 1 74 ? 28.146 14.547 -7.922 1.00 93.88 74 PHE A N 1
ATOM 592 C CA . PHE A 1 74 ? 28.159 14.089 -6.526 1.00 93.88 74 PHE A CA 1
ATOM 593 C C . PHE A 1 74 ? 27.497 12.727 -6.295 1.00 93.88 74 PHE A C 1
ATOM 595 O O . PHE A 1 74 ? 27.688 12.117 -5.244 1.00 93.88 74 PHE A O 1
ATOM 602 N N . PHE A 1 75 ? 26.687 12.236 -7.237 1.00 95.44 75 PHE A N 1
ATOM 603 C CA . PHE A 1 75 ? 25.835 11.071 -7.000 1.00 95.44 75 PHE A CA 1
ATOM 604 C C . PHE A 1 75 ? 25.849 10.072 -8.152 1.00 95.44 75 PHE A C 1
ATOM 606 O O . PHE A 1 75 ? 25.963 10.422 -9.323 1.00 95.44 75 PHE A O 1
ATOM 613 N N . ARG A 1 76 ? 25.657 8.804 -7.796 1.00 94.12 76 ARG A N 1
ATOM 614 C CA . ARG A 1 76 ? 25.332 7.702 -8.695 1.00 94.12 76 ARG A CA 1
ATOM 615 C C . ARG A 1 76 ? 23.897 7.267 -8.456 1.00 94.12 76 ARG A C 1
ATOM 617 O O . ARG A 1 76 ? 23.573 6.761 -7.378 1.00 94.12 76 ARG A O 1
ATOM 624 N N . PHE A 1 77 ? 23.063 7.422 -9.471 1.00 95.00 77 PHE A N 1
ATOM 625 C CA . PHE A 1 77 ? 21.682 6.964 -9.499 1.00 95.00 77 PHE A CA 1
ATOM 626 C C . PHE A 1 77 ? 21.609 5.647 -10.261 1.00 95.00 77 PHE A C 1
ATOM 628 O O . PHE A 1 77 ? 22.113 5.551 -11.377 1.00 95.00 77 PHE A O 1
ATOM 635 N N . LYS A 1 78 ? 20.964 4.638 -9.677 1.00 94.50 78 LYS A N 1
ATOM 636 C CA . LYS A 1 78 ? 20.687 3.361 -10.334 1.00 94.50 78 LYS A CA 1
ATOM 637 C C . LYS A 1 78 ? 19.190 3.075 -10.325 1.00 94.50 78 LYS A C 1
ATOM 639 O O . LYS A 1 78 ? 18.586 3.001 -9.251 1.00 94.50 78 LYS A O 1
ATOM 644 N N . MET A 1 79 ? 18.615 2.891 -11.509 1.00 93.19 79 MET A N 1
ATOM 645 C CA . MET A 1 79 ? 17.234 2.469 -11.695 1.00 93.19 79 MET A CA 1
ATOM 646 C C . MET A 1 79 ? 17.130 0.981 -11.360 1.00 93.19 79 MET A C 1
ATOM 648 O O . MET A 1 79 ? 17.814 0.139 -11.941 1.00 93.19 79 ME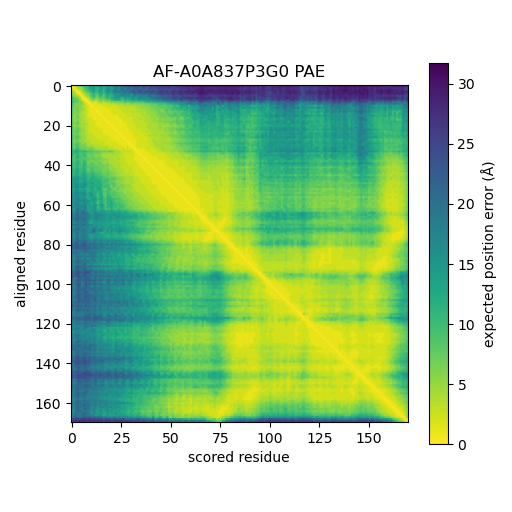T A O 1
ATOM 652 N N . GLY A 1 80 ? 16.306 0.641 -10.374 1.00 88.88 80 GLY A N 1
ATOM 653 C CA . GLY A 1 80 ? 15.998 -0.749 -10.066 1.00 88.88 80 GLY A CA 1
ATOM 654 C C . GLY A 1 80 ? 15.122 -1.380 -11.146 1.00 88.88 80 GLY A C 1
ATOM 655 O O . GLY A 1 80 ? 14.402 -0.696 -11.864 1.00 88.88 80 GLY A O 1
ATOM 656 N N . THR A 1 81 ? 15.117 -2.705 -11.219 1.00 86.31 81 THR A N 1
ATOM 657 C CA . THR A 1 81 ? 14.181 -3.443 -12.069 1.00 86.31 81 THR A CA 1
ATOM 658 C C . THR A 1 81 ? 13.001 -3.941 -11.243 1.00 86.31 81 THR A C 1
ATOM 660 O O . THR A 1 81 ? 13.146 -4.383 -10.099 1.00 86.31 81 THR A O 1
ATOM 663 N N . VAL A 1 82 ? 11.803 -3.859 -11.816 1.00 89.81 82 VAL A N 1
ATOM 664 C CA . VAL A 1 82 ? 10.583 -4.386 -11.200 1.00 89.81 82 VAL A CA 1
ATOM 665 C C . VAL A 1 82 ? 10.222 -5.659 -11.937 1.00 89.81 82 VAL A C 1
ATOM 667 O O . VAL A 1 82 ? 9.770 -5.617 -13.073 1.00 89.81 82 VAL A O 1
ATOM 670 N N . ASN A 1 83 ? 10.454 -6.802 -11.294 1.00 92.00 83 ASN A N 1
ATOM 671 C CA . ASN A 1 83 ? 10.098 -8.090 -11.874 1.00 92.00 83 ASN A CA 1
ATOM 672 C C . ASN A 1 83 ? 8.577 -8.313 -11.753 1.00 92.00 83 ASN A C 1
ATOM 674 O O . ASN A 1 83 ? 8.099 -8.416 -10.614 1.00 92.00 83 ASN A O 1
ATOM 678 N N . PRO A 1 84 ? 7.823 -8.410 -12.864 1.00 92.25 84 PRO A N 1
ATOM 679 C CA . PRO A 1 84 ? 6.388 -8.677 -12.818 1.00 92.25 84 PRO A CA 1
ATOM 680 C C . PRO A 1 84 ? 6.060 -10.061 -12.259 1.00 92.25 84 PRO A C 1
ATOM 682 O O . PRO A 1 84 ? 5.019 -10.231 -11.632 1.00 92.25 84 PRO A O 1
ATOM 685 N N . ASN A 1 85 ? 6.986 -11.016 -12.346 1.00 94.12 85 ASN A N 1
ATOM 686 C CA . ASN A 1 85 ? 6.779 -12.387 -11.881 1.00 94.12 85 ASN A CA 1
ATOM 687 C C . ASN A 1 85 ? 6.904 -12.529 -10.354 1.00 94.12 85 ASN A C 1
ATOM 689 O O . ASN A 1 85 ? 7.072 -13.623 -9.823 1.00 94.12 85 ASN A O 1
ATOM 693 N N . THR A 1 86 ? 6.891 -11.418 -9.611 1.00 94.62 86 THR A N 1
ATOM 694 C CA . THR A 1 86 ? 6.960 -11.411 -8.147 1.00 94.62 86 THR A CA 1
ATOM 695 C C . THR A 1 86 ? 5.740 -10.703 -7.572 1.00 94.62 86 THR A C 1
ATOM 697 O O . THR A 1 86 ? 5.609 -9.488 -7.696 1.00 94.62 86 THR A O 1
ATOM 700 N N . SER A 1 87 ? 4.882 -11.428 -6.851 1.00 95.31 87 SER A N 1
ATOM 701 C CA . SER A 1 87 ? 3.606 -10.908 -6.328 1.00 95.31 87 SER A CA 1
ATOM 702 C C . SER A 1 87 ? 3.749 -9.632 -5.486 1.00 95.31 87 SER A C 1
ATOM 704 O O . SER A 1 87 ? 2.945 -8.707 -5.589 1.00 95.31 87 SER A O 1
ATOM 706 N N . ARG A 1 88 ? 4.833 -9.503 -4.708 1.00 93.88 88 ARG A N 1
ATOM 707 C CA . ARG A 1 88 ? 5.118 -8.302 -3.895 1.00 93.88 88 ARG A CA 1
ATOM 708 C C . ARG A 1 88 ? 5.317 -7.018 -4.711 1.00 93.88 88 ARG A C 1
ATOM 710 O O . ARG A 1 88 ? 5.274 -5.932 -4.126 1.00 93.88 88 ARG A O 1
ATOM 717 N N . ASN A 1 89 ? 5.582 -7.133 -6.011 1.00 95.06 89 ASN A N 1
ATOM 718 C CA . ASN A 1 89 ? 5.792 -6.007 -6.916 1.00 95.06 89 ASN A CA 1
ATOM 719 C C . ASN A 1 89 ? 4.488 -5.473 -7.515 1.00 95.06 89 ASN A C 1
ATOM 721 O O . ASN A 1 89 ? 4.523 -4.450 -8.187 1.00 95.06 89 ASN A O 1
ATOM 725 N N . TRP A 1 90 ? 3.350 -6.102 -7.222 1.00 96.12 90 TRP A N 1
ATOM 726 C CA . TRP A 1 90 ? 2.037 -5.636 -7.644 1.00 96.12 90 TRP A CA 1
ATOM 727 C C . TRP A 1 90 ? 1.364 -4.795 -6.557 1.00 96.12 90 TRP A C 1
ATOM 729 O O . TRP A 1 90 ? 1.287 -5.176 -5.376 1.00 96.12 90 TRP A O 1
ATOM 739 N N . ASN A 1 91 ? 0.862 -3.638 -6.968 1.00 94.94 91 ASN A N 1
ATOM 740 C CA . ASN A 1 91 ? -0.093 -2.841 -6.218 1.00 94.94 91 ASN A CA 1
ATOM 741 C C . ASN A 1 91 ? -1.499 -3.268 -6.628 1.00 94.94 91 ASN A C 1
ATOM 743 O O . ASN A 1 91 ? -1.769 -3.464 -7.811 1.00 94.94 91 ASN A O 1
ATOM 747 N N . LEU A 1 92 ? -2.362 -3.432 -5.629 1.00 95.12 92 LEU A N 1
ATOM 748 C CA . LEU A 1 92 ? -3.788 -3.635 -5.824 1.00 95.12 92 LEU A CA 1
ATOM 749 C C . LEU A 1 92 ? -4.502 -2.483 -5.149 1.00 95.12 92 LEU A C 1
ATOM 751 O O . LEU A 1 92 ? -4.188 -2.155 -4.002 1.00 95.12 92 LEU A O 1
ATOM 755 N N . GLU A 1 93 ? -5.456 -1.906 -5.856 1.00 93.44 93 GLU A N 1
ATOM 756 C CA . GLU A 1 93 ? -6.367 -0.920 -5.306 1.00 93.44 93 GLU A CA 1
ATOM 757 C C . GLU A 1 93 ? -7.780 -1.473 -5.412 1.00 93.44 93 GLU A C 1
ATOM 759 O O . GLU A 1 93 ? -8.165 -2.065 -6.419 1.00 93.44 93 GLU A O 1
ATOM 764 N N . ARG A 1 94 ? -8.538 -1.329 -4.327 1.00 91.12 94 ARG A N 1
ATOM 765 C CA . ARG A 1 94 ? -9.938 -1.731 -4.276 1.00 91.12 94 ARG A CA 1
ATOM 766 C C . ARG A 1 94 ? -10.810 -0.530 -4.597 1.00 91.12 94 ARG A C 1
ATOM 768 O O . ARG A 1 94 ? -10.562 0.558 -4.065 1.00 91.12 94 ARG A O 1
ATOM 775 N N . ASP A 1 95 ? -11.872 -0.755 -5.358 1.00 88.06 95 ASP A N 1
ATOM 776 C CA . ASP A 1 95 ? -12.899 0.259 -5.573 1.00 88.06 95 ASP A CA 1
ATOM 777 C C . ASP A 1 95 ? -13.472 0.717 -4.228 1.00 88.06 95 ASP A C 1
ATOM 779 O O . ASP A 1 95 ? -13.907 -0.081 -3.390 1.00 88.06 95 ASP A O 1
ATOM 783 N N . LYS A 1 96 ? -13.429 2.032 -3.994 1.00 82.94 96 LYS A N 1
ATOM 784 C CA . LYS A 1 96 ? -13.838 2.637 -2.716 1.00 82.94 96 LYS A CA 1
ATOM 785 C C . LYS A 1 96 ? -15.345 2.553 -2.488 1.00 82.94 96 LYS A C 1
ATOM 787 O O . LYS A 1 96 ? -15.773 2.571 -1.337 1.00 82.94 96 LYS A O 1
ATOM 792 N N . ASP A 1 97 ? -16.105 2.426 -3.570 1.00 84.44 97 ASP A N 1
ATOM 793 C CA . ASP A 1 97 ? -17.565 2.419 -3.555 1.00 84.44 97 ASP A CA 1
ATOM 794 C C . ASP A 1 97 ? -18.151 1.021 -3.298 1.00 84.44 97 ASP A C 1
ATOM 796 O O . ASP A 1 97 ? -19.308 0.905 -2.903 1.00 84.44 97 ASP A O 1
ATOM 800 N N . ALA A 1 98 ? -17.358 -0.045 -3.463 1.00 82.88 98 ALA A N 1
ATOM 801 C CA . ALA A 1 98 ? -17.806 -1.414 -3.232 1.00 82.88 98 ALA A CA 1
ATOM 802 C C . ALA A 1 98 ? -17.664 -1.802 -1.753 1.00 82.88 98 ALA A C 1
ATOM 804 O O . ALA A 1 98 ? -16.561 -1.814 -1.188 1.00 82.88 98 ALA A O 1
ATOM 805 N N . THR A 1 99 ? -18.770 -2.185 -1.106 1.00 87.06 99 THR A N 1
ATOM 806 C CA . THR A 1 99 ? -18.684 -2.716 0.257 1.00 87.06 99 THR A CA 1
ATOM 807 C C . THR A 1 99 ? -18.045 -4.111 0.252 1.00 87.06 99 THR A C 1
ATOM 809 O O . THR A 1 99 ? -18.208 -4.873 -0.704 1.00 87.06 99 THR A O 1
ATOM 812 N N . PRO A 1 100 ? -17.361 -4.527 1.338 1.00 86.56 100 PRO A N 1
ATOM 813 C CA . PRO A 1 100 ? -16.724 -5.843 1.383 1.00 86.56 100 PRO A CA 1
ATOM 814 C C . PRO A 1 100 ? -17.686 -7.015 1.146 1.00 86.56 100 PRO A C 1
ATOM 816 O O . PRO A 1 100 ? -17.278 -8.022 0.583 1.00 86.56 100 PRO A O 1
ATOM 819 N N . LYS A 1 101 ? -18.956 -6.875 1.557 1.00 87.94 101 LYS A N 1
ATOM 820 C CA . LYS A 1 101 ? -19.995 -7.899 1.379 1.00 87.94 101 LYS A CA 1
ATOM 821 C C . LYS A 1 101 ? -20.450 -8.003 -0.078 1.00 87.94 101 LYS A C 1
ATOM 823 O O . LYS A 1 101 ? -20.624 -9.110 -0.579 1.00 87.94 101 LYS A O 1
ATOM 828 N N . GLU A 1 102 ? -20.655 -6.864 -0.739 1.00 88.50 102 GLU A N 1
ATOM 829 C CA . GLU A 1 102 ? -21.003 -6.826 -2.164 1.00 88.50 102 GLU A CA 1
ATOM 830 C C . GLU A 1 102 ? -19.876 -7.418 -2.996 1.00 88.50 102 GLU A C 1
ATOM 832 O O . GLU A 1 102 ? -20.126 -8.264 -3.850 1.00 88.50 102 GLU A O 1
ATOM 837 N N . LEU A 1 103 ? -18.634 -7.050 -2.678 1.00 89.25 103 LEU A N 1
ATOM 838 C CA . LEU A 1 103 ? -17.465 -7.569 -3.364 1.00 89.25 103 LEU A CA 1
ATOM 839 C C . LEU A 1 103 ? -17.382 -9.093 -3.233 1.00 89.25 103 LEU A C 1
ATOM 841 O O . LEU A 1 103 ? -17.341 -9.782 -4.244 1.00 89.25 103 LEU A O 1
ATOM 845 N N . THR A 1 104 ? -17.472 -9.650 -2.020 1.00 89.62 104 THR A N 1
ATOM 846 C CA . THR A 1 104 ? -17.470 -11.114 -1.850 1.00 89.62 104 THR A CA 1
ATOM 847 C C . THR A 1 104 ? -18.606 -11.808 -2.598 1.00 89.62 104 THR A C 1
ATOM 849 O O . THR A 1 104 ? -18.355 -12.827 -3.227 1.00 89.62 104 THR A O 1
ATOM 852 N N . ALA A 1 105 ? -19.819 -11.243 -2.617 1.00 88.44 105 ALA A N 1
ATOM 853 C CA . ALA A 1 105 ? -20.953 -11.832 -3.338 1.00 88.44 105 ALA A CA 1
ATOM 854 C C . ALA A 1 105 ? -20.757 -11.838 -4.865 1.00 88.44 105 ALA A C 1
ATOM 856 O O . ALA A 1 105 ? -21.240 -12.733 -5.560 1.00 88.44 105 ALA A O 1
ATOM 857 N N . VAL A 1 106 ? -20.047 -10.844 -5.408 1.00 89.88 106 VAL A N 1
ATOM 858 C CA . VAL A 1 106 ? -19.647 -10.846 -6.820 1.00 89.88 106 VAL A CA 1
ATOM 859 C C . VAL A 1 106 ? -18.597 -11.930 -7.071 1.00 89.88 106 VAL A C 1
ATOM 861 O O . VAL A 1 106 ? -18.710 -12.667 -8.051 1.00 89.88 106 VAL A O 1
ATOM 864 N N . PHE A 1 107 ? -17.619 -12.072 -6.173 1.00 90.69 107 PHE A N 1
ATOM 865 C CA . PHE A 1 107 ? -16.578 -13.094 -6.284 1.00 90.69 107 PHE A CA 1
ATOM 866 C C . PHE A 1 107 ? -17.118 -14.524 -6.162 1.00 90.69 107 PHE A C 1
ATOM 868 O O . PHE A 1 107 ? -16.661 -15.378 -6.906 1.00 90.69 107 PHE A O 1
ATOM 875 N N . GLU A 1 108 ? -18.170 -14.773 -5.374 1.00 89.06 108 GLU A N 1
ATOM 876 C CA . GLU A 1 108 ? -18.845 -16.087 -5.305 1.00 89.06 108 GLU A CA 1
ATOM 877 C C . GLU A 1 108 ? -19.347 -16.578 -6.673 1.00 89.06 108 GLU A C 1
ATOM 879 O O . GLU A 1 108 ? -19.470 -17.776 -6.903 1.00 89.06 108 GLU A O 1
ATOM 884 N N . ARG A 1 109 ? -19.645 -15.653 -7.595 1.00 88.31 109 ARG A N 1
ATOM 885 C CA . ARG A 1 109 ? -20.100 -15.957 -8.963 1.00 88.31 109 ARG A CA 1
ATOM 886 C C . ARG A 1 109 ? -18.994 -15.825 -10.005 1.00 88.31 109 ARG A C 1
ATOM 888 O O . ARG A 1 109 ? -19.184 -16.226 -11.152 1.00 88.31 109 ARG A O 1
ATOM 895 N N . PHE A 1 110 ? -17.898 -15.165 -9.649 1.00 87.94 110 PHE A N 1
ATOM 896 C CA . PHE A 1 110 ? -16.793 -14.883 -10.552 1.00 87.94 110 PHE A CA 1
ATOM 897 C C . PHE A 1 110 ? -15.703 -15.942 -10.422 1.00 87.94 110 PHE A C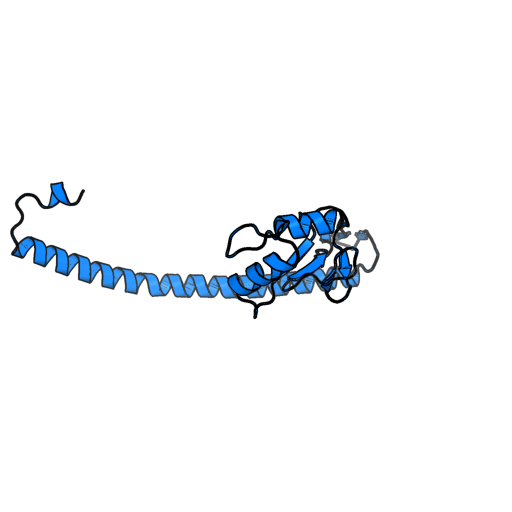 1
ATOM 899 O O . PHE A 1 110 ? -15.383 -16.582 -11.418 1.00 87.94 110 PHE A O 1
ATOM 906 N N . ASP A 1 111 ? -15.164 -16.085 -9.214 1.00 87.69 111 ASP A N 1
ATOM 907 C CA . ASP A 1 111 ? -14.124 -17.030 -8.823 1.00 87.69 111 ASP A CA 1
ATOM 908 C C . ASP A 1 111 ? -14.119 -17.136 -7.286 1.00 87.69 111 ASP A C 1
ATOM 910 O O . ASP A 1 111 ? -13.678 -16.223 -6.575 1.00 87.69 111 ASP A O 1
ATOM 914 N N . ASP A 1 112 ? -14.642 -18.246 -6.770 1.00 89.31 112 ASP A N 1
ATOM 915 C CA . ASP A 1 112 ? -14.783 -18.505 -5.337 1.00 89.31 112 ASP A CA 1
ATOM 916 C C . ASP A 1 112 ? -13.442 -18.791 -4.649 1.00 89.31 112 ASP A C 1
ATOM 918 O O . ASP A 1 112 ? -13.286 -18.537 -3.452 1.00 89.31 112 ASP A O 1
ATOM 922 N N . THR A 1 113 ? -12.433 -19.225 -5.403 1.00 90.88 113 THR A N 1
ATOM 923 C CA . THR A 1 113 ? -11.087 -19.501 -4.887 1.00 90.88 113 THR A CA 1
ATOM 924 C C . THR A 1 113 ? -10.356 -18.231 -4.434 1.00 90.88 113 THR A C 1
ATOM 926 O O . THR A 1 113 ? -9.415 -18.289 -3.637 1.00 90.88 113 THR A O 1
ATOM 929 N N . LEU A 1 114 ? -10.822 -17.060 -4.880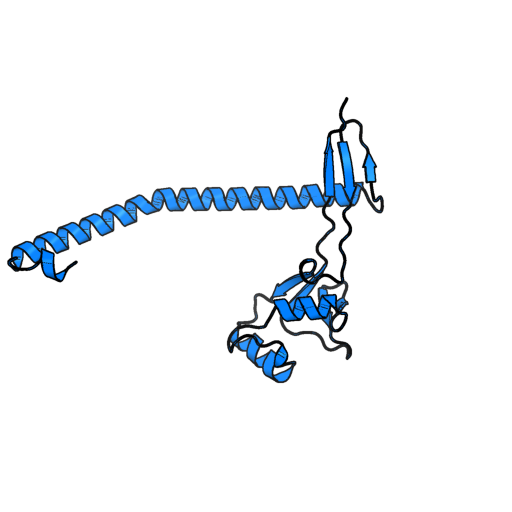 1.00 91.94 114 LEU A N 1
ATOM 930 C CA . LEU A 1 114 ? -10.337 -15.754 -4.440 1.00 91.94 114 LEU A CA 1
ATOM 931 C C . LEU A 1 114 ? -11.043 -15.256 -3.171 1.00 91.94 114 LEU A C 1
ATOM 933 O O . LEU A 1 114 ? -10.728 -14.171 -2.687 1.00 91.94 114 LEU A O 1
ATOM 937 N N . ILE A 1 115 ? -11.959 -16.017 -2.573 1.00 91.25 115 ILE A N 1
ATOM 938 C CA . ILE A 1 115 ? -12.613 -15.647 -1.313 1.00 91.25 115 ILE A CA 1
ATOM 939 C C . ILE A 1 115 ? -11.771 -16.137 -0.133 1.00 91.25 115 ILE A C 1
ATOM 941 O O . ILE A 1 115 ? -11.532 -17.326 0.044 1.00 91.25 115 ILE A O 1
ATOM 945 N N . LYS A 1 116 ? -11.345 -15.210 0.734 1.00 91.00 116 LYS A N 1
ATOM 946 C CA . LYS A 1 116 ? -10.630 -15.545 1.979 1.00 91.00 116 LYS A CA 1
ATOM 947 C C . LYS A 1 116 ? -11.588 -15.762 3.150 1.00 91.00 116 LYS A C 1
ATOM 949 O O . LYS A 1 116 ? -11.361 -16.621 3.993 1.00 91.00 116 LYS A O 1
ATOM 954 N N . THR A 1 117 ? -12.627 -14.934 3.233 1.00 87.81 117 THR A N 1
ATOM 955 C CA . THR A 1 117 ? -13.709 -15.026 4.225 1.00 87.81 117 THR A CA 1
ATOM 956 C C . THR A 1 117 ? -14.994 -14.493 3.605 1.00 87.81 117 THR A C 1
ATOM 958 O O . THR A 1 117 ? -14.946 -13.804 2.588 1.00 87.81 117 THR A O 1
ATOM 961 N N . SER A 1 118 ? -16.130 -14.670 4.282 1.00 83.25 118 SER A N 1
ATOM 962 C CA . SER A 1 118 ? -17.423 -14.111 3.858 1.00 83.25 118 SER A CA 1
ATOM 963 C C . SER A 1 118 ? -17.475 -12.573 3.763 1.00 83.25 118 SER A C 1
ATOM 965 O O . SER A 1 118 ? -18.534 -12.017 3.488 1.00 83.25 118 SER A O 1
ATOM 967 N N . ARG A 1 119 ? -16.390 -11.856 4.098 1.00 85.88 119 ARG A N 1
ATOM 968 C CA . ARG A 1 119 ? -16.276 -10.391 3.975 1.00 85.88 119 ARG A CA 1
ATOM 969 C C . ARG A 1 119 ? -14.926 -9.934 3.417 1.00 85.88 119 ARG A C 1
ATOM 971 O O . ARG A 1 119 ? -14.580 -8.764 3.564 1.00 85.88 119 ARG A O 1
ATOM 978 N N . SER A 1 120 ? -14.122 -10.830 2.848 1.00 88.69 120 SER A N 1
ATOM 979 C CA . SER A 1 120 ? -12.812 -10.452 2.315 1.00 88.69 120 SER A CA 1
ATOM 980 C C . SER A 1 120 ? -12.382 -11.312 1.136 1.00 88.69 120 SER A C 1
ATOM 982 O O . SER A 1 120 ? -12.351 -12.540 1.240 1.00 88.69 120 SER A O 1
ATOM 984 N N . VAL A 1 121 ? -11.926 -10.645 0.083 1.00 91.56 121 VAL A N 1
ATOM 985 C CA . VAL A 1 121 ? -11.230 -11.249 -1.055 1.00 91.56 121 VAL A CA 1
ATOM 986 C C . VAL A 1 121 ? -9.747 -11.446 -0.709 1.00 91.56 121 VAL A C 1
ATOM 988 O O . VAL A 1 121 ? -9.164 -10.707 0.089 1.00 91.56 121 VAL A O 1
ATOM 991 N N . ASN A 1 122 ? -9.138 -12.485 -1.265 1.00 94.19 122 ASN A N 1
ATOM 992 C CA . ASN A 1 122 ? -7.752 -12.861 -1.059 1.00 94.19 122 ASN A CA 1
ATOM 993 C C . ASN A 1 122 ? -6.827 -12.064 -1.993 1.00 94.19 122 ASN A C 1
ATOM 995 O O . ASN A 1 122 ? -6.369 -12.554 -3.021 1.00 94.19 122 ASN A O 1
ATOM 999 N N . GLU A 1 123 ? -6.520 -10.823 -1.619 1.00 94.19 123 GLU A N 1
ATOM 1000 C CA . GLU A 1 123 ? -5.622 -9.949 -2.393 1.00 94.19 123 GLU A CA 1
ATOM 1001 C C . GLU A 1 123 ? -4.217 -10.533 -2.587 1.00 94.19 123 GLU A C 1
ATOM 1003 O O . GLU A 1 123 ? -3.560 -10.253 -3.588 1.00 94.19 123 GLU A O 1
ATOM 1008 N N . THR A 1 124 ? -3.741 -11.360 -1.651 1.00 94.56 124 THR A N 1
ATOM 1009 C CA . THR A 1 124 ? -2.470 -12.077 -1.813 1.00 94.56 124 THR A CA 1
ATOM 1010 C C . THR A 1 124 ? -2.531 -13.026 -3.001 1.00 94.56 124 THR A C 1
ATOM 1012 O O . THR A 1 124 ? -1.598 -13.055 -3.799 1.00 94.56 124 THR A O 1
ATOM 1015 N N . GLU A 1 125 ? -3.639 -13.749 -3.147 1.00 96.00 125 GLU A N 1
ATOM 1016 C CA . GLU A 1 125 ? -3.829 -14.678 -4.254 1.00 96.00 125 GLU A CA 1
ATOM 1017 C C . GLU A 1 125 ? -3.972 -13.951 -5.592 1.00 96.00 125 GLU A C 1
ATOM 1019 O O . GLU A 1 125 ? -3.304 -14.321 -6.553 1.00 96.00 125 GLU A O 1
ATOM 1024 N N . ILE A 1 126 ? -4.706 -12.834 -5.641 1.00 95.69 126 ILE A N 1
ATOM 1025 C CA . ILE A 1 126 ? -4.780 -11.993 -6.851 1.00 95.69 126 ILE A CA 1
ATOM 1026 C C . ILE A 1 126 ? -3.370 -11.582 -7.315 1.00 95.69 126 ILE A C 1
ATOM 1028 O O . ILE A 1 126 ? -3.043 -11.688 -8.497 1.00 95.69 126 ILE A O 1
ATOM 1032 N N . LYS A 1 127 ? -2.493 -11.158 -6.392 1.00 96.88 127 LYS A N 1
ATOM 1033 C CA . LYS A 1 127 ? -1.103 -10.799 -6.730 1.00 96.88 127 LYS A CA 1
ATOM 1034 C C . LYS A 1 127 ? -0.263 -11.993 -7.174 1.00 96.88 127 LYS A C 1
ATOM 1036 O O . LYS A 1 127 ? 0.629 -11.816 -8.001 1.00 96.88 127 LYS A O 1
ATOM 1041 N N . ASN A 1 128 ? -0.497 -13.180 -6.618 1.00 96.88 128 ASN A N 1
ATOM 1042 C CA . ASN A 1 128 ? 0.180 -14.399 -7.062 1.00 96.88 128 ASN A CA 1
ATOM 1043 C C . ASN A 1 128 ? -0.217 -14.741 -8.497 1.00 96.88 128 ASN A C 1
ATOM 1045 O O . ASN A 1 128 ? 0.654 -15.023 -9.315 1.00 96.88 128 ASN A O 1
ATOM 1049 N N . ARG A 1 129 ? -1.503 -14.616 -8.826 1.00 96.38 129 ARG A N 1
ATOM 1050 C CA . ARG A 1 129 ? -2.005 -14.875 -10.175 1.00 96.38 129 ARG A CA 1
ATOM 1051 C C . ARG A 1 129 ? -1.506 -13.867 -11.195 1.00 96.38 129 ARG A C 1
ATOM 1053 O O . ARG A 1 129 ? -1.048 -14.283 -12.255 1.00 96.38 129 ARG A O 1
ATOM 1060 N N . LEU A 1 130 ? -1.457 -12.583 -10.833 1.00 96.62 130 LEU A N 1
ATOM 1061 C CA . LEU A 1 130 ? -0.784 -11.546 -11.627 1.00 96.62 130 LEU A CA 1
ATOM 1062 C C . LEU A 1 130 ? 0.698 -11.872 -11.872 1.00 96.62 130 LEU A C 1
ATOM 1064 O O . LEU A 1 130 ? 1.205 -11.697 -12.974 1.00 96.62 130 LEU A O 1
ATOM 1068 N N . ALA A 1 131 ? 1.399 -12.378 -10.856 1.00 96.50 131 ALA A N 1
ATOM 1069 C CA . ALA A 1 131 ? 2.803 -12.764 -10.975 1.00 96.50 131 ALA A CA 1
ATOM 1070 C C . ALA A 1 131 ? 3.025 -14.055 -11.782 1.00 96.50 131 ALA A C 1
ATOM 1072 O O . ALA A 1 131 ? 4.079 -14.225 -12.387 1.00 96.50 131 ALA A O 1
ATOM 1073 N N . SER A 1 132 ? 2.056 -14.967 -11.791 1.00 95.69 132 SER A N 1
ATOM 1074 C CA . SER A 1 132 ? 2.112 -16.201 -12.584 1.00 95.69 132 SER A CA 1
ATOM 1075 C C . SER A 1 132 ? 1.693 -16.009 -14.047 1.00 95.69 132 SER A C 1
ATOM 1077 O O . SER A 1 132 ? 1.965 -16.878 -14.871 1.00 95.69 132 SER A O 1
ATOM 1079 N N . GLY A 1 133 ? 1.039 -14.887 -14.367 1.00 93.00 133 GLY A N 1
ATOM 1080 C CA . GLY A 1 133 ? 0.463 -14.608 -15.684 1.00 93.00 133 GLY A CA 1
ATOM 1081 C C . GLY A 1 133 ? -0.943 -15.178 -15.906 1.00 93.00 133 GLY A C 1
ATOM 1082 O O . GLY A 1 133 ? -1.485 -15.009 -16.993 1.00 93.00 133 GLY A O 1
ATOM 1083 N N . GLU A 1 134 ? -1.555 -15.825 -14.906 1.00 94.25 134 GLU A N 1
ATOM 1084 C CA . GLU A 1 134 ? -2.965 -16.250 -14.958 1.00 94.25 134 GLU A CA 1
ATOM 1085 C C . GLU A 1 134 ? -3.921 -15.047 -15.032 1.00 94.25 134 GLU A C 1
ATOM 1087 O O . GLU A 1 134 ? -4.927 -15.079 -15.740 1.00 94.25 134 GLU A O 1
ATOM 1092 N N . LEU A 1 135 ? -3.569 -13.970 -14.326 1.00 95.62 135 LEU A N 1
ATOM 1093 C CA . LEU A 1 135 ? -4.180 -12.656 -14.480 1.00 95.62 135 LEU A CA 1
ATOM 1094 C C . LEU A 1 135 ? -3.167 -11.706 -15.115 1.00 95.62 135 LEU A C 1
ATOM 1096 O O . LEU A 1 135 ? -1.963 -11.819 -14.877 1.00 95.62 135 LE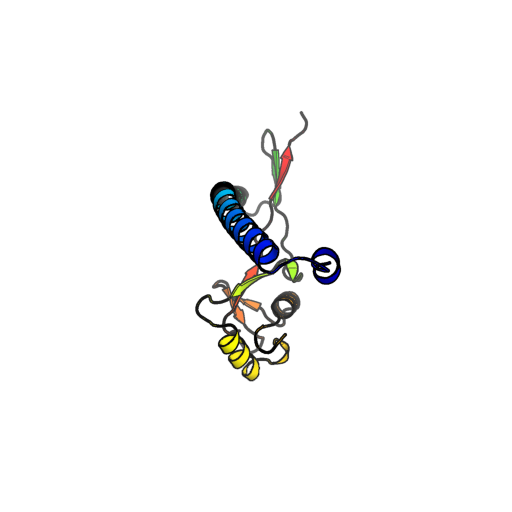U A O 1
ATOM 1100 N N . TYR A 1 136 ? -3.650 -10.708 -15.844 1.00 94.62 136 TYR A N 1
ATOM 1101 C CA . TYR A 1 136 ? -2.819 -9.610 -16.331 1.00 94.62 136 TYR A CA 1
ATOM 1102 C C . TYR A 1 136 ? -3.505 -8.263 -16.102 1.00 94.62 136 TYR A C 1
ATOM 1104 O O . TYR A 1 136 ? -4.731 -8.169 -16.062 1.00 94.62 136 TYR A O 1
ATOM 1112 N N . ALA A 1 137 ? -2.707 -7.212 -15.921 1.00 95.19 137 ALA A N 1
ATOM 1113 C CA . ALA A 1 137 ? -3.202 -5.849 -15.772 1.00 95.19 137 ALA A CA 1
ATOM 1114 C C . ALA A 1 137 ? -3.052 -5.081 -17.088 1.00 95.19 137 ALA A C 1
ATOM 1116 O O . ALA A 1 137 ? -1.995 -5.116 -17.722 1.00 95.19 137 ALA A O 1
ATOM 1117 N N . THR A 1 138 ? -4.100 -4.377 -17.493 1.00 93.44 138 THR A N 1
ATOM 1118 C CA . THR A 1 138 ? -4.087 -3.488 -18.653 1.00 93.44 138 THR A CA 1
ATOM 1119 C C . THR A 1 138 ? -3.413 -2.149 -18.321 1.00 93.44 138 THR A C 1
ATOM 1121 O O . THR A 1 138 ? -3.278 -1.797 -17.145 1.00 93.44 138 THR A O 1
ATOM 1124 N N . PRO A 1 139 ? -3.021 -1.347 -19.331 1.00 89.94 139 PRO A N 1
ATOM 1125 C CA . PRO A 1 139 ? -2.459 -0.013 -19.100 1.00 89.94 139 PRO A CA 1
ATOM 1126 C C . PRO A 1 139 ? -3.390 0.943 -18.337 1.00 89.94 139 PRO A C 1
ATOM 1128 O O . PRO A 1 139 ? -2.907 1.810 -17.616 1.00 89.94 139 PRO A O 1
ATOM 1131 N N . ASP A 1 140 ? -4.713 0.779 -18.465 1.00 90.69 140 ASP A N 1
ATOM 1132 C CA . ASP A 1 140 ? -5.728 1.525 -17.703 1.00 90.69 140 ASP A CA 1
ATOM 1133 C C . ASP A 1 140 ? -6.009 0.929 -16.308 1.00 90.69 140 ASP A C 1
ATOM 1135 O O . ASP A 1 140 ? -6.919 1.377 -15.615 1.00 90.69 140 ASP A O 1
ATOM 1139 N N . GLY A 1 141 ? -5.221 -0.061 -15.873 1.00 92.12 141 GLY A N 1
ATOM 1140 C CA . GLY A 1 141 ? -5.240 -0.616 -14.519 1.00 92.12 141 GLY A CA 1
ATOM 1141 C C . GLY A 1 141 ? -6.290 -1.699 -14.273 1.00 92.12 141 GLY A C 1
ATOM 1142 O O . GLY A 1 141 ? -6.383 -2.198 -13.152 1.00 92.12 141 GLY A O 1
ATOM 1143 N N . LYS A 1 142 ? -7.072 -2.102 -15.280 1.00 94.62 142 LYS A N 1
ATOM 1144 C CA . LYS A 1 142 ? -8.022 -3.212 -15.135 1.00 94.62 142 LYS A CA 1
ATOM 1145 C C . LYS A 1 142 ? -7.267 -4.527 -15.053 1.00 94.62 142 LYS A C 1
ATOM 1147 O O . LYS A 1 142 ? -6.331 -4.762 -15.810 1.00 94.62 142 LYS A O 1
ATOM 1152 N N . ILE A 1 143 ? -7.703 -5.407 -14.165 1.00 96.06 143 ILE A N 1
ATOM 1153 C CA . ILE A 1 143 ? -7.179 -6.769 -14.092 1.00 96.06 143 ILE A CA 1
ATOM 1154 C C . ILE A 1 143 ? -8.097 -7.666 -14.910 1.00 96.06 143 ILE A C 1
ATOM 1156 O O . ILE A 1 143 ? -9.316 -7.559 -14.803 1.00 96.06 143 ILE A O 1
ATOM 1160 N N . MET A 1 144 ? -7.523 -8.533 -15.732 1.00 94.88 144 MET A N 1
ATOM 1161 C CA . MET A 1 144 ? -8.255 -9.428 -16.619 1.00 94.88 144 MET A CA 1
ATOM 1162 C C . MET A 1 144 ? -7.750 -10.859 -16.455 1.00 94.88 144 MET A C 1
ATOM 1164 O O . MET A 1 144 ? -6.563 -11.076 -16.199 1.00 94.88 144 MET A O 1
ATOM 1168 N N . ASP A 1 145 ? -8.659 -11.820 -16.592 1.00 91.62 145 ASP A N 1
ATOM 1169 C CA . ASP A 1 145 ? -8.317 -13.235 -16.718 1.00 91.62 145 ASP A CA 1
ATOM 1170 C C . ASP A 1 145 ? -7.968 -13.612 -18.167 1.00 91.62 145 ASP A C 1
ATOM 1172 O O . ASP A 1 145 ? -8.075 -12.808 -19.099 1.00 91.62 145 ASP A O 1
ATOM 1176 N N . SER A 1 146 ? -7.575 -14.868 -18.371 1.00 88.06 146 SER A N 1
ATOM 1177 C CA . SER A 1 146 ? -7.255 -15.429 -19.689 1.00 88.06 146 SER A CA 1
ATOM 1178 C C . SER A 1 146 ? -8.420 -15.412 -20.691 1.00 88.06 146 SER A C 1
ATOM 1180 O O . SER A 1 146 ? -8.183 -15.497 -21.895 1.00 88.06 146 SER A O 1
ATOM 1182 N N . ASN A 1 147 ? -9.662 -15.258 -20.223 1.00 89.75 147 ASN A N 1
ATOM 1183 C CA . ASN A 1 147 ? -10.869 -15.160 -21.046 1.00 89.75 147 ASN A CA 1
ATOM 1184 C C . ASN A 1 147 ? -11.288 -13.704 -21.311 1.00 89.75 147 ASN A C 1
ATOM 1186 O O . ASN A 1 147 ? -12.397 -13.459 -21.788 1.00 89.75 147 ASN A O 1
ATOM 1190 N N . LEU A 1 148 ? -10.417 -12.735 -21.010 1.00 87.25 148 LEU A N 1
ATOM 1191 C CA . LEU A 1 148 ? -10.670 -11.297 -21.129 1.00 87.25 148 LEU A CA 1
ATOM 1192 C C . LEU A 1 148 ? -11.797 -10.789 -20.210 1.00 87.25 148 LEU A C 1
ATOM 1194 O O . LEU A 1 148 ? -12.382 -9.729 -20.455 1.00 87.25 148 LEU A O 1
ATOM 1198 N N . LYS A 1 149 ? -12.117 -11.515 -19.139 1.00 90.81 149 LYS A N 1
ATOM 1199 C CA . LYS A 1 149 ? -13.105 -11.090 -18.152 1.00 90.81 149 LYS A CA 1
ATOM 1200 C C . LYS A 1 149 ? -12.425 -10.200 -17.117 1.00 90.81 149 LYS A C 1
ATOM 1202 O O . LYS A 1 149 ? -11.426 -10.580 -16.509 1.00 90.81 149 LYS A O 1
ATOM 1207 N N . ALA A 1 150 ? -12.973 -9.005 -16.908 1.00 92.25 150 ALA A N 1
ATOM 1208 C CA . ALA A 1 150 ? -12.437 -8.072 -15.924 1.00 92.25 150 ALA A CA 1
ATOM 1209 C C . ALA A 1 150 ? -12.700 -8.565 -14.494 1.00 92.25 150 ALA A C 1
ATOM 1211 O O . ALA A 1 150 ? -13.836 -8.903 -14.148 1.00 92.25 150 ALA A O 1
ATOM 1212 N N . LEU A 1 151 ? -11.658 -8.555 -13.663 1.00 92.94 151 LEU A N 1
ATOM 1213 C CA . LEU A 1 151 ? -11.752 -8.809 -12.235 1.00 92.94 151 LEU A CA 1
ATOM 1214 C C . LEU A 1 151 ? -12.543 -7.663 -11.576 1.00 92.94 151 LEU A C 1
ATOM 1216 O O . LEU A 1 151 ? -12.149 -6.500 -11.688 1.00 92.94 151 LEU A O 1
ATOM 1220 N N . PRO A 1 152 ? -13.661 -7.948 -10.898 1.00 91.38 152 PRO A N 1
ATOM 1221 C CA . PRO A 1 152 ? -14.528 -6.908 -10.367 1.00 91.38 152 PRO A CA 1
ATOM 1222 C C . PRO A 1 152 ? -13.942 -6.257 -9.109 1.00 91.38 152 PRO A C 1
ATOM 1224 O O . PRO A 1 152 ? -13.406 -6.936 -8.235 1.00 91.38 152 PRO A O 1
ATOM 1227 N N . GLY A 1 153 ? -14.103 -4.936 -8.985 1.00 90.94 153 GLY A N 1
ATOM 1228 C CA . GLY A 1 153 ? -13.816 -4.186 -7.757 1.00 90.94 153 GLY A CA 1
ATOM 1229 C C . GLY A 1 153 ? -12.335 -4.019 -7.407 1.00 90.94 153 GLY A C 1
ATOM 1230 O O . GLY A 1 153 ? -12.028 -3.559 -6.303 1.00 90.94 153 GLY A O 1
ATOM 1231 N N . TYR A 1 154 ? -11.433 -4.402 -8.314 1.00 94.00 154 TYR A N 1
ATOM 1232 C CA . TYR A 1 154 ? -9.990 -4.304 -8.139 1.00 94.00 154 TYR A CA 1
ATOM 1233 C C . TYR A 1 154 ? -9.303 -3.774 -9.395 1.00 94.00 154 TYR A C 1
ATOM 1235 O O . TYR A 1 154 ? -9.571 -4.222 -10.510 1.00 94.00 154 TYR A O 1
ATOM 1243 N N . SER A 1 155 ? -8.339 -2.884 -9.184 1.00 95.00 155 SER A N 1
ATOM 1244 C CA . SER A 1 155 ? -7.363 -2.465 -10.182 1.00 95.00 155 SER A CA 1
ATOM 1245 C C . SER A 1 155 ? -5.956 -2.880 -9.758 1.00 95.00 155 SER A C 1
ATOM 1247 O O . SER A 1 155 ? -5.665 -3.089 -8.574 1.00 95.00 155 SER A O 1
ATOM 1249 N N . GLY A 1 156 ? -5.081 -3.064 -10.743 1.00 95.44 156 GLY A N 1
ATOM 1250 C CA . GLY A 1 156 ? -3.736 -3.584 -10.553 1.00 95.44 156 GLY A CA 1
ATOM 1251 C C . GLY A 1 156 ? -2.706 -2.784 -11.329 1.00 95.44 156 GLY A C 1
ATOM 1252 O O . GLY A 1 156 ? -2.926 -2.407 -12.475 1.00 95.44 156 GLY A O 1
ATOM 1253 N N . SER A 1 157 ? -1.552 -2.548 -10.714 1.00 95.75 157 SER A N 1
ATOM 1254 C CA . SER A 1 157 ? -0.402 -1.946 -11.389 1.00 95.75 157 SER A CA 1
ATOM 1255 C C . SER A 1 157 ? 0.904 -2.518 -10.853 1.00 95.75 157 SER A C 1
ATOM 1257 O O . SER A 1 157 ? 1.007 -2.913 -9.686 1.00 95.75 157 SER A O 1
ATOM 1259 N N . LEU A 1 158 ? 1.928 -2.565 -11.703 1.00 93.94 158 LEU A N 1
ATOM 1260 C CA . LEU A 1 158 ? 3.282 -2.823 -11.234 1.00 93.94 158 LEU A CA 1
ATOM 1261 C C . LEU A 1 158 ? 3.777 -1.617 -10.443 1.00 93.94 158 LEU A C 1
ATOM 1263 O O . LEU A 1 158 ? 3.585 -0.465 -10.833 1.00 93.94 158 LEU A O 1
ATOM 1267 N N . LYS A 1 159 ? 4.453 -1.887 -9.328 1.00 92.56 159 LYS A N 1
ATOM 1268 C CA . LYS A 1 159 ? 5.178 -0.859 -8.587 1.00 92.56 159 LYS A CA 1
ATOM 1269 C C . LYS A 1 159 ? 6.154 -0.161 -9.519 1.00 92.56 159 LYS A C 1
ATOM 1271 O O . LYS A 1 159 ? 6.776 -0.792 -10.369 1.00 92.56 159 LYS A O 1
ATOM 1276 N N . LYS A 1 160 ? 6.334 1.138 -9.313 1.00 89.31 160 LYS A N 1
ATOM 1277 C CA . LYS A 1 160 ? 7.355 1.885 -10.041 1.00 89.31 160 LYS A CA 1
ATOM 1278 C C . LYS A 1 160 ? 8.755 1.412 -9.622 1.00 89.31 160 LYS A C 1
ATOM 1280 O O . LYS A 1 160 ? 8.961 1.098 -8.443 1.00 89.31 160 LYS A O 1
ATOM 1285 N N . PRO A 1 161 ? 9.722 1.384 -10.553 1.00 89.00 161 PRO A N 1
ATOM 1286 C CA . PRO A 1 161 ? 11.130 1.206 -10.236 1.00 89.00 161 PRO A CA 1
ATOM 1287 C C . PRO A 1 161 ? 11.598 2.112 -9.099 1.00 89.00 161 PRO A C 1
ATOM 1289 O O . PRO A 1 161 ? 11.328 3.317 -9.075 1.00 89.00 161 PRO A O 1
ATOM 1292 N N . LYS A 1 162 ? 12.312 1.521 -8.139 1.00 89.12 162 LYS A N 1
ATOM 1293 C CA . LYS A 1 162 ? 12.994 2.286 -7.095 1.00 89.12 162 LYS A CA 1
ATOM 1294 C C . LYS A 1 162 ? 14.326 2.783 -7.629 1.00 89.12 162 LYS A C 1
ATOM 1296 O O . LYS A 1 162 ? 15.061 2.013 -8.241 1.00 89.12 162 LYS A O 1
ATOM 1301 N N . ILE A 1 163 ? 14.652 4.034 -7.331 1.00 90.56 163 ILE A N 1
ATOM 1302 C CA . ILE A 1 163 ? 15.965 4.603 -7.620 1.00 90.56 163 ILE A CA 1
ATOM 1303 C C . ILE A 1 163 ? 16.837 4.434 -6.379 1.00 90.56 163 ILE A C 1
ATOM 1305 O O . ILE A 1 163 ? 16.471 4.861 -5.286 1.00 90.56 163 ILE A O 1
ATOM 1309 N N . SER A 1 164 ? 17.986 3.787 -6.548 1.00 91.69 164 SER A N 1
ATOM 1310 C CA . SER A 1 164 ? 19.039 3.744 -5.537 1.00 91.69 164 SER A CA 1
ATOM 1311 C C . SER A 1 164 ? 20.011 4.883 -5.799 1.00 91.69 164 SER A C 1
ATOM 1313 O O . SER A 1 164 ? 20.527 4.997 -6.908 1.00 91.69 164 SER A O 1
ATOM 1315 N N . VAL A 1 165 ? 20.315 5.677 -4.775 1.00 92.50 165 VAL A N 1
ATOM 1316 C CA . VAL A 1 165 ? 21.269 6.789 -4.868 1.00 92.50 165 VAL A CA 1
ATOM 1317 C C . VAL A 1 165 ? 22.450 6.513 -3.949 1.00 92.50 165 VAL A C 1
ATOM 1319 O O . VAL A 1 165 ? 22.260 6.133 -2.794 1.00 92.50 165 VAL A O 1
ATOM 1322 N N . LYS A 1 166 ? 23.669 6.686 -4.458 1.00 93.94 166 LYS A N 1
ATOM 1323 C CA . LYS A 1 166 ? 24.906 6.654 -3.670 1.00 93.94 166 LYS A CA 1
ATOM 1324 C C . LYS A 1 166 ? 25.689 7.935 -3.913 1.00 93.94 166 LYS A C 1
ATOM 1326 O O . LYS A 1 166 ? 25.766 8.373 -5.056 1.00 93.94 166 LYS A O 1
ATOM 1331 N N . ALA A 1 167 ? 26.263 8.516 -2.865 1.00 93.44 167 ALA A N 1
ATOM 1332 C CA . ALA A 1 167 ? 27.263 9.562 -3.040 1.00 93.44 167 ALA A CA 1
ATOM 1333 C C . ALA A 1 167 ? 28.502 8.962 -3.715 1.00 93.44 167 ALA A C 1
ATOM 1335 O O . ALA A 1 167 ? 28.829 7.792 -3.484 1.00 93.44 167 ALA A O 1
ATOM 1336 N N . LYS A 1 168 ? 29.151 9.737 -4.577 1.00 90.19 168 LYS A N 1
ATOM 1337 C CA . LYS A 1 168 ? 30.486 9.401 -5.064 1.00 90.19 168 LYS A CA 1
ATOM 1338 C C . LYS A 1 168 ? 31.480 9.782 -3.969 1.00 90.19 168 LYS A C 1
ATOM 1340 O O . LYS A 1 168 ? 31.325 10.830 -3.353 1.00 90.19 168 LYS A O 1
ATOM 1345 N N . GLU A 1 169 ? 32.411 8.885 -3.671 1.00 80.00 169 GLU A N 1
ATOM 1346 C CA . GLU A 1 169 ? 33.562 9.233 -2.836 1.00 80.00 169 GLU A CA 1
ATOM 1347 C C . GLU A 1 169 ? 34.476 10.139 -3.671 1.00 80.00 169 GLU A C 1
ATOM 1349 O O . GLU A 1 169 ? 34.659 9.863 -4.862 1.00 80.00 169 GLU A O 1
ATOM 1354 N N . ASP A 1 170 ? 34.954 11.227 -3.060 1.00 64.12 170 ASP A N 1
ATOM 1355 C CA . ASP A 1 170 ? 35.919 12.162 -3.657 1.00 64.12 170 ASP A CA 1
ATOM 1356 C C . ASP A 1 170 ? 37.263 11.478 -3.967 1.00 64.12 170 ASP A C 1
ATOM 1358 O O . ASP A 1 170 ? 37.730 10.666 -3.129 1.00 64.12 170 ASP A O 1
#